Protein AF-H3SFN6-F1 (afdb_monomer_lite)

Foldseek 3Di:
DDKDWDQDPQQKIKMKDKAFDPAQAAKWKKKKKKFFAAPVRQTPDIDPIDIDMFGRHNDDTRMDMDIDMDGHDPVSVVRGDDMDMDMDTDDDDPDDSVNVVVVCVVCVVVVVVVVVVVVVVVVVD

Structure (mmCIF, N/CA/C/O backbone):
data_AF-H3SFN6-F1
#
_entry.id   AF-H3SFN6-F1
#
loop_
_atom_site.group_PDB
_atom_site.id
_atom_site.type_symbol
_atom_site.label_atom_id
_atom_site.label_alt_id
_atom_site.label_comp_id
_atom_site.label_asym_id
_atom_site.label_entity_id
_atom_site.label_seq_id
_atom_site.pdbx_PDB_ins_code
_atom_site.Cartn_x
_atom_site.Cartn_y
_atom_site.Cartn_z
_atom_site.occupancy
_atom_site.B_iso_or_equiv
_atom_site.auth_seq_id
_atom_site.auth_comp_id
_atom_site.auth_asym_id
_atom_site.auth_atom_id
_atom_site.pdbx_PDB_model_num
ATOM 1 N N . MET A 1 1 ? 6.916 -5.464 -8.994 1.00 90.00 1 MET A N 1
ATOM 2 C CA . MET A 1 1 ? 6.448 -4.390 -8.093 1.00 90.00 1 MET A CA 1
ATOM 3 C C . MET A 1 1 ? 6.182 -5.004 -6.738 1.00 90.00 1 MET A C 1
ATOM 5 O O . MET A 1 1 ? 5.715 -6.132 -6.683 1.00 90.00 1 MET A O 1
ATOM 9 N N . GLU A 1 2 ? 6.527 -4.300 -5.672 1.00 94.31 2 GLU A N 1
ATOM 10 C CA . GLU A 1 2 ? 6.312 -4.726 -4.291 1.00 94.31 2 GLU A CA 1
ATOM 11 C C . GLU A 1 2 ? 5.957 -3.486 -3.479 1.00 94.31 2 GLU A C 1
ATOM 13 O O . GLU A 1 2 ? 6.585 -2.444 -3.650 1.00 94.31 2 GLU A O 1
ATOM 18 N N . THR A 1 3 ? 4.970 -3.589 -2.594 1.00 94.75 3 THR A N 1
ATOM 19 C CA . THR A 1 3 ? 4.590 -2.487 -1.708 1.00 94.75 3 THR A CA 1
ATOM 20 C C . THR A 1 3 ? 4.593 -2.984 -0.279 1.00 94.75 3 THR A C 1
ATOM 22 O O . THR A 1 3 ? 4.031 -4.034 0.030 1.00 94.75 3 THR A O 1
ATOM 25 N N . ARG A 1 4 ? 5.222 -2.203 0.592 1.00 95.50 4 ARG A N 1
ATOM 26 C CA . ARG A 1 4 ? 5.212 -2.387 2.040 1.00 95.50 4 ARG A CA 1
ATOM 27 C C . ARG A 1 4 ? 4.603 -1.145 2.652 1.00 95.50 4 ARG A C 1
ATOM 29 O O . ARG A 1 4 ? 4.908 -0.045 2.202 1.00 95.50 4 ARG A O 1
ATOM 36 N N . PHE A 1 5 ? 3.768 -1.307 3.664 1.00 95.94 5 PHE A N 1
ATOM 37 C CA . PHE A 1 5 ? 3.155 -0.171 4.334 1.00 95.94 5 PHE A CA 1
ATOM 38 C C . PHE A 1 5 ? 2.949 -0.446 5.818 1.00 95.94 5 PHE A C 1
ATOM 40 O O . PHE A 1 5 ? 2.911 -1.594 6.264 1.00 95.94 5 PHE A O 1
ATOM 47 N N . THR A 1 6 ? 2.807 0.634 6.570 1.00 94.56 6 THR A N 1
ATOM 48 C CA . THR A 1 6 ? 2.448 0.638 7.984 1.00 94.56 6 THR A CA 1
ATOM 49 C C . THR A 1 6 ? 1.297 1.601 8.203 1.00 94.56 6 T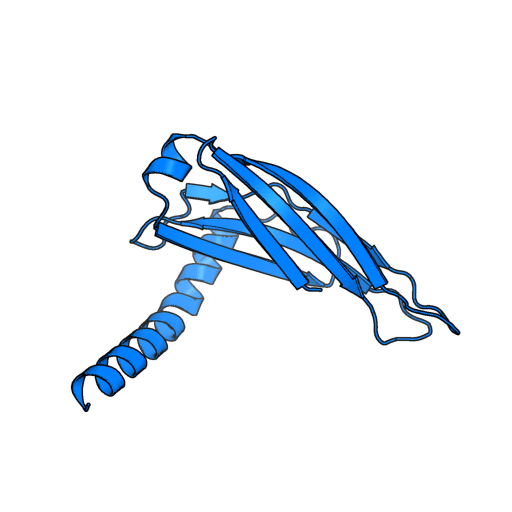HR A C 1
ATOM 51 O O . THR A 1 6 ? 1.284 2.683 7.619 1.00 94.56 6 THR A O 1
ATOM 54 N N . ILE A 1 7 ? 0.349 1.219 9.057 1.00 93.12 7 ILE A N 1
ATOM 55 C CA . ILE A 1 7 ? -0.742 2.094 9.486 1.00 93.12 7 ILE A CA 1
ATOM 56 C C . ILE A 1 7 ? -0.440 2.556 10.905 1.00 93.12 7 ILE A C 1
ATOM 58 O O . ILE A 1 7 ? -0.319 1.746 11.824 1.00 93.12 7 ILE A O 1
ATOM 62 N N . SER A 1 8 ? -0.297 3.863 11.069 1.00 90.00 8 SER A N 1
ATOM 63 C CA . SER A 1 8 ? -0.047 4.504 12.352 1.00 90.00 8 SER A CA 1
ATOM 64 C C . SER A 1 8 ? -1.362 4.801 13.081 1.00 90.00 8 SER A C 1
ATOM 66 O O . SER A 1 8 ? -2.406 5.020 12.468 1.00 90.00 8 SER A O 1
ATOM 68 N N . ALA A 1 9 ? -1.312 4.867 14.415 1.00 86.81 9 ALA A N 1
ATOM 69 C CA . ALA A 1 9 ? -2.486 5.126 15.261 1.00 86.81 9 ALA A CA 1
ATOM 70 C C . ALA A 1 9 ? -3.138 6.509 15.036 1.00 86.81 9 ALA A C 1
ATOM 72 O O . ALA A 1 9 ? -4.239 6.755 15.515 1.00 86.81 9 ALA A O 1
ATOM 73 N N . ASN A 1 10 ? -2.471 7.408 14.311 1.00 88.69 10 ASN A N 1
ATOM 74 C CA . ASN A 1 10 ? -2.976 8.718 13.898 1.00 88.69 10 ASN A CA 1
ATOM 75 C C . ASN A 1 10 ? -3.700 8.683 12.538 1.00 88.69 10 ASN A C 1
ATOM 77 O O . ASN A 1 10 ? -3.726 9.702 11.852 1.00 88.69 10 ASN A O 1
ATOM 81 N N . ALA A 1 11 ? -4.228 7.522 12.140 1.00 91.50 11 ALA A N 1
ATOM 82 C CA . ALA A 1 11 ? -4.947 7.332 10.883 1.00 91.50 11 ALA A CA 1
ATOM 83 C C . ALA A 1 11 ? -4.117 7.714 9.646 1.00 91.50 11 ALA A C 1
ATOM 85 O O . ALA A 1 11 ? -4.620 8.309 8.698 1.00 91.50 11 ALA A O 1
ATOM 86 N N . ARG A 1 12 ? -2.830 7.354 9.639 1.00 93.88 12 ARG A N 1
ATOM 87 C CA . ARG A 1 12 ? -1.936 7.586 8.500 1.00 93.88 12 ARG A CA 1
ATOM 88 C C . ARG A 1 12 ? -1.322 6.285 8.011 1.00 93.88 12 ARG A C 1
ATOM 90 O O . ARG A 1 12 ? -0.786 5.513 8.806 1.00 93.88 12 ARG A O 1
ATOM 97 N N . ILE A 1 13 ? -1.386 6.072 6.704 1.00 94.81 13 ILE A N 1
ATOM 98 C CA . ILE A 1 13 ? -0.632 5.048 5.992 1.00 94.81 13 ILE A CA 1
ATOM 99 C C . ILE A 1 13 ? 0.699 5.667 5.576 1.00 94.81 13 ILE A C 1
ATOM 101 O O . ILE A 1 13 ? 0.723 6.710 4.928 1.00 94.81 13 ILE A O 1
ATOM 105 N N . ASP A 1 14 ? 1.797 5.007 5.924 1.00 96.38 14 ASP A N 1
ATOM 106 C CA . ASP A 1 14 ? 3.132 5.284 5.397 1.00 96.38 14 ASP A CA 1
ATOM 107 C C . ASP A 1 14 ? 3.586 4.056 4.606 1.00 96.38 14 ASP A C 1
ATOM 109 O O . ASP A 1 14 ? 3.621 2.946 5.143 1.00 96.38 14 ASP A O 1
ATOM 113 N N . ALA A 1 15 ? 3.894 4.236 3.324 1.00 96.50 15 ALA A N 1
ATOM 114 C CA . ALA A 1 15 ? 4.159 3.145 2.402 1.00 96.50 15 ALA A CA 1
ATOM 115 C C . ALA A 1 15 ? 5.397 3.396 1.539 1.00 96.50 15 ALA A C 1
ATOM 117 O O . ALA A 1 15 ? 5.708 4.520 1.148 1.00 96.50 15 ALA A O 1
ATOM 118 N N . THR A 1 16 ? 6.073 2.304 1.199 1.00 97.50 16 THR A N 1
ATOM 119 C CA . THR A 1 16 ? 7.182 2.270 0.251 1.00 97.50 16 THR A CA 1
ATOM 120 C C . THR A 1 16 ? 6.842 1.280 -0.845 1.00 97.50 16 THR A C 1
ATOM 122 O O . THR A 1 16 ? 6.527 0.117 -0.583 1.00 97.50 16 THR A O 1
ATOM 125 N N . THR A 1 17 ? 6.910 1.737 -2.088 1.00 96.31 17 THR A N 1
ATOM 126 C CA . THR A 1 17 ? 6.672 0.918 -3.270 1.00 96.31 17 THR A CA 1
ATOM 127 C C . THR A 1 17 ? 7.951 0.781 -4.070 1.00 96.31 17 THR A C 1
ATOM 129 O O . THR A 1 17 ? 8.502 1.765 -4.555 1.00 96.31 17 THR A O 1
ATOM 132 N N . LYS A 1 18 ? 8.418 -0.457 -4.212 1.00 95.81 18 LYS A N 1
ATOM 133 C CA . LYS A 1 18 ? 9.547 -0.807 -5.059 1.00 95.81 18 LYS A CA 1
ATOM 134 C C . LYS A 1 18 ? 9.050 -1.242 -6.432 1.00 95.81 18 LYS A C 1
ATOM 136 O O . LYS A 1 18 ? 8.266 -2.185 -6.571 1.00 95.81 18 LYS A O 1
ATOM 141 N N . THR A 1 19 ? 9.562 -0.581 -7.457 1.00 94.38 19 THR A N 1
ATOM 142 C CA . THR A 1 19 ? 9.266 -0.853 -8.862 1.00 94.38 19 THR A CA 1
ATOM 143 C C . THR A 1 19 ? 10.555 -1.293 -9.541 1.00 94.38 19 THR A C 1
ATOM 145 O O . THR A 1 19 ? 11.580 -0.644 -9.370 1.00 94.38 19 THR A O 1
ATOM 148 N N . TRP A 1 20 ? 10.537 -2.411 -10.266 1.00 92.88 20 TRP A N 1
ATOM 149 C CA . TRP A 1 20 ? 11.701 -2.916 -10.999 1.00 92.88 20 TRP A CA 1
ATOM 150 C C . TRP A 1 20 ? 11.258 -3.657 -12.259 1.00 92.88 20 TRP A C 1
ATOM 152 O O . TRP A 1 20 ? 10.133 -4.158 -12.313 1.00 92.88 20 TRP A O 1
ATOM 162 N N . THR A 1 21 ? 12.153 -3.742 -13.239 1.00 89.38 21 THR A N 1
ATOM 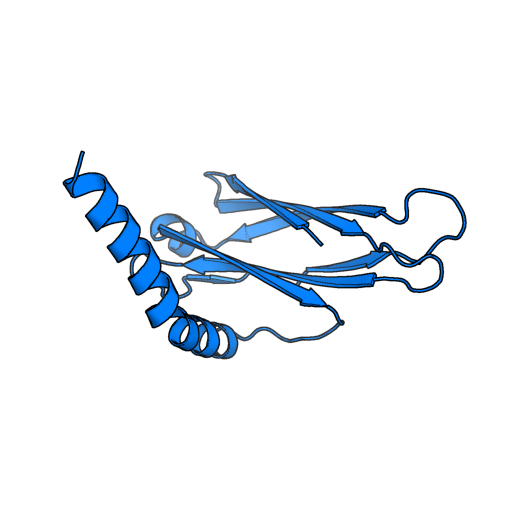163 C CA . THR A 1 21 ? 12.009 -4.592 -14.429 1.00 89.38 21 THR A CA 1
ATOM 164 C C . THR A 1 21 ? 13.210 -5.530 -14.538 1.00 89.38 21 THR A C 1
ATOM 166 O O . THR A 1 21 ? 14.309 -5.178 -14.121 1.00 89.38 21 THR A O 1
ATOM 169 N N . SER A 1 22 ? 13.016 -6.742 -15.058 1.00 84.50 22 SER A N 1
ATOM 170 C CA . SER A 1 22 ? 14.124 -7.628 -15.449 1.00 84.50 22 SER A CA 1
ATOM 171 C C . SER A 1 22 ? 14.530 -7.447 -16.912 1.00 84.50 22 SER A C 1
ATOM 173 O O . SER A 1 22 ? 15.509 -8.047 -17.351 1.00 84.50 22 SER A O 1
ATOM 175 N N . ASP A 1 23 ? 13.790 -6.634 -17.667 1.00 82.06 23 ASP A N 1
ATOM 176 C CA . ASP A 1 23 ? 13.991 -6.464 -19.097 1.00 82.06 23 ASP A CA 1
ATOM 177 C C . ASP A 1 23 ? 14.960 -5.314 -19.385 1.00 82.06 23 ASP A C 1
ATOM 179 O O . ASP A 1 23 ? 14.782 -4.170 -18.968 1.00 82.06 23 ASP A O 1
ATOM 183 N N . HIS A 1 24 ? 16.011 -5.617 -20.146 1.00 74.38 24 HIS A N 1
ATOM 184 C CA . HIS A 1 24 ? 17.090 -4.670 -20.447 1.00 74.38 24 HIS A CA 1
ATOM 185 C C . HIS A 1 24 ? 16.671 -3.513 -21.370 1.00 74.38 24 HIS A C 1
ATOM 187 O O . HIS A 1 24 ? 17.362 -2.497 -21.434 1.00 74.38 24 HIS A O 1
ATOM 193 N N . TRP A 1 25 ? 15.554 -3.665 -22.086 1.00 76.00 25 TRP A N 1
ATOM 194 C CA . TRP A 1 25 ? 15.090 -2.733 -23.123 1.00 76.00 25 TRP A CA 1
ATOM 195 C C . TRP A 1 25 ? 13.656 -2.252 -22.914 1.00 76.00 25 TRP A C 1
ATOM 197 O O . TRP A 1 25 ? 13.212 -1.343 -23.612 1.00 76.00 25 TRP A O 1
ATOM 207 N N . GLU A 1 26 ? 12.943 -2.846 -21.961 1.00 83.94 26 GLU A N 1
ATOM 208 C CA . GLU A 1 26 ? 11.546 -2.547 -21.693 1.00 83.94 26 GLU A CA 1
ATOM 209 C C . GLU A 1 26 ? 11.390 -2.112 -20.238 1.00 83.94 26 GLU A C 1
ATOM 211 O O . GLU A 1 26 ? 11.825 -2.781 -19.298 1.00 83.94 26 GLU A O 1
ATOM 216 N N . GLY A 1 27 ? 10.821 -0.922 -20.063 1.00 86.62 27 GLY A N 1
ATOM 217 C CA . GLY A 1 27 ? 10.467 -0.417 -18.748 1.00 86.62 27 GLY A CA 1
ATOM 218 C C . GLY A 1 27 ? 9.256 -1.144 -18.177 1.00 86.62 27 GLY A C 1
ATOM 219 O O . GLY A 1 27 ? 8.466 -1.733 -18.902 1.00 86.62 27 GLY A O 1
ATOM 220 N N . PHE A 1 28 ? 9.073 -1.039 -16.868 1.00 89.19 28 PHE A N 1
ATOM 221 C CA . PHE A 1 28 ? 7.873 -1.526 -16.196 1.00 89.19 28 PHE A CA 1
ATOM 222 C C . PHE A 1 28 ? 7.135 -0.335 -15.601 1.00 89.19 28 PHE A C 1
ATOM 224 O O . PHE A 1 28 ? 7.745 0.486 -14.915 1.00 89.19 28 PHE A O 1
ATOM 231 N N . THR A 1 29 ? 5.825 -0.253 -15.835 1.00 91.31 29 THR A N 1
ATOM 232 C CA . THR A 1 29 ? 4.937 0.693 -15.147 1.00 91.31 29 THR A CA 1
ATOM 233 C C . THR A 1 29 ? 3.815 -0.073 -14.474 1.00 91.31 29 THR A C 1
ATOM 235 O O . THR A 1 29 ? 3.100 -0.840 -15.121 1.00 91.31 29 THR A O 1
ATOM 238 N N . GLY A 1 30 ? 3.638 0.156 -13.180 1.00 89.12 30 GLY A N 1
ATOM 239 C CA . GLY A 1 30 ? 2.562 -0.447 -12.412 1.00 89.12 30 GLY A CA 1
ATOM 240 C C . GLY A 1 30 ? 1.883 0.558 -11.504 1.00 89.12 30 GLY A C 1
ATOM 241 O O . GLY A 1 30 ? 2.415 1.637 -11.233 1.00 89.12 30 GLY A O 1
ATOM 242 N N . SER A 1 31 ? 0.699 0.195 -11.035 1.00 90.94 31 SER A N 1
ATOM 243 C CA . SER A 1 31 ? -0.015 0.942 -10.008 1.00 90.94 31 SER A CA 1
ATOM 244 C C . SER A 1 31 ? -0.311 0.076 -8.796 1.00 90.94 31 SER A C 1
ATOM 246 O O . SER A 1 31 ? -0.391 -1.150 -8.895 1.00 90.94 31 SER A O 1
ATOM 248 N N . VAL A 1 32 ? -0.459 0.736 -7.651 1.00 91.19 32 VAL A N 1
ATOM 249 C CA . VAL A 1 32 ? -0.864 0.131 -6.387 1.00 91.19 32 VAL A CA 1
ATOM 250 C C . VAL A 1 32 ? -2.021 0.906 -5.765 1.00 91.19 32 VAL A C 1
ATOM 252 O O . VAL A 1 32 ? -2.045 2.137 -5.803 1.00 91.19 32 VAL A O 1
ATOM 255 N N . VAL A 1 33 ? -2.958 0.160 -5.181 1.00 91.81 33 VAL A N 1
ATOM 256 C CA . VAL A 1 33 ? -4.008 0.663 -4.290 1.00 91.81 33 VAL A CA 1
ATOM 257 C C . VAL A 1 33 ? -4.063 -0.225 -3.053 1.00 91.81 33 VAL A C 1
ATOM 259 O O . VAL A 1 33 ? -3.984 -1.453 -3.157 1.00 91.81 33 VAL A O 1
ATOM 262 N N . VAL A 1 34 ? -4.202 0.388 -1.879 1.00 91.19 34 VAL A N 1
ATOM 263 C CA . VAL A 1 34 ? -4.408 -0.321 -0.616 1.00 91.19 34 VAL A CA 1
ATOM 264 C C . VAL A 1 34 ? -5.864 -0.164 -0.195 1.00 91.19 34 VAL A C 1
ATOM 266 O O . VAL A 1 34 ? -6.363 0.946 -0.031 1.00 91.19 34 VAL A O 1
ATOM 269 N N . PHE A 1 35 ? -6.537 -1.293 0.002 1.00 90.69 35 PHE A N 1
ATOM 270 C CA . PHE A 1 35 ? -7.896 -1.367 0.524 1.00 90.69 35 PHE A CA 1
ATOM 271 C C . PHE A 1 35 ? -7.856 -1.738 1.993 1.00 90.69 35 PHE A C 1
ATOM 273 O O . PHE A 1 35 ? -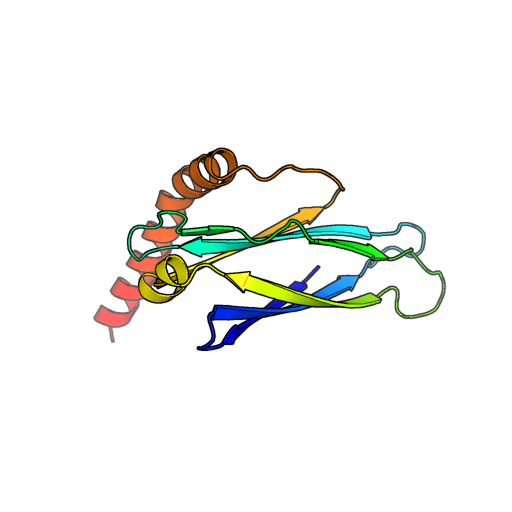7.196 -2.701 2.390 1.00 90.69 35 PHE A O 1
ATOM 280 N N . LEU A 1 36 ? -8.605 -0.991 2.788 1.00 91.62 36 LEU A N 1
ATOM 281 C CA . LEU A 1 36 ? -8.866 -1.276 4.185 1.00 91.62 36 LEU A CA 1
ATOM 282 C C . LEU A 1 36 ? -10.235 -1.922 4.305 1.00 91.62 36 LEU A C 1
ATOM 284 O O . LEU A 1 36 ? -11.203 -1.439 3.717 1.00 91.62 36 LEU A O 1
ATOM 288 N N . THR A 1 37 ? -10.315 -3.005 5.070 1.00 90.12 37 THR A N 1
ATOM 289 C CA . THR A 1 37 ? -11.535 -3.805 5.195 1.00 90.12 37 THR A CA 1
ATOM 290 C C . THR A 1 37 ? -11.911 -4.051 6.646 1.00 90.12 37 THR A C 1
ATOM 292 O O . THR A 1 37 ? -11.047 -4.124 7.528 1.00 90.12 37 THR A O 1
ATOM 295 N N . ASP A 1 38 ? -13.212 -4.189 6.882 1.00 88.75 38 ASP A N 1
ATOM 296 C CA . ASP A 1 38 ? -13.736 -4.678 8.152 1.00 88.75 38 ASP A CA 1
ATOM 297 C C . ASP A 1 38 ? -13.595 -6.205 8.274 1.00 88.75 38 ASP A C 1
ATOM 299 O O . ASP A 1 38 ? -13.151 -6.899 7.356 1.00 88.75 38 ASP A O 1
ATOM 303 N N . ALA A 1 39 ? -13.997 -6.753 9.422 1.00 85.50 39 ALA A N 1
ATOM 304 C CA . ALA A 1 39 ? -13.912 -8.191 9.685 1.00 85.50 39 ALA A CA 1
ATOM 305 C C . ALA A 1 39 ? -14.824 -9.040 8.776 1.00 85.50 39 ALA A C 1
ATOM 307 O O . ALA A 1 39 ? -14.645 -10.252 8.684 1.00 85.50 39 ALA A O 1
ATOM 308 N N . SER A 1 40 ? -15.805 -8.416 8.120 1.00 85.81 40 SER A N 1
ATOM 309 C CA . SER A 1 40 ? -16.725 -9.061 7.180 1.00 85.81 40 SER A CA 1
ATOM 310 C C . SER A 1 40 ? -16.240 -8.969 5.727 1.00 85.81 40 SER A C 1
ATOM 312 O O . SER A 1 40 ? -16.863 -9.560 4.847 1.00 85.81 40 SER A O 1
ATOM 314 N N . GLY A 1 41 ? -15.137 -8.257 5.468 1.00 79.50 41 GLY A N 1
ATOM 315 C CA . GLY A 1 41 ? -14.594 -8.019 4.133 1.00 79.50 41 GLY A CA 1
ATOM 316 C C . GLY A 1 41 ? -15.206 -6.820 3.401 1.00 79.50 41 GLY A C 1
ATOM 317 O O . GLY A 1 41 ? -14.950 -6.657 2.210 1.00 79.50 41 GLY A O 1
ATOM 318 N N . ASN A 1 42 ? -15.995 -5.969 4.069 1.00 83.69 42 ASN A N 1
ATOM 319 C CA . ASN A 1 42 ? -16.475 -4.728 3.461 1.00 83.69 42 ASN A CA 1
ATOM 320 C C . ASN A 1 42 ? -15.335 -3.715 3.376 1.00 83.69 42 ASN A C 1
ATOM 322 O O . ASN A 1 42 ? -14.575 -3.550 4.331 1.00 83.69 42 ASN A O 1
ATOM 326 N N . ILE A 1 43 ? -15.246 -3.000 2.254 1.00 86.44 43 ILE A N 1
ATOM 327 C CA . ILE A 1 43 ? -14.267 -1.926 2.074 1.00 86.44 43 ILE A CA 1
ATOM 328 C C . ILE A 1 43 ? -14.668 -0.742 2.950 1.00 86.44 43 ILE A C 1
ATOM 330 O O . ILE A 1 43 ? -15.745 -0.172 2.784 1.00 86.44 43 ILE A O 1
ATOM 334 N N . LEU A 1 44 ? -13.778 -0.360 3.856 1.00 89.81 44 LEU A N 1
ATOM 335 C CA . LEU A 1 44 ? -13.904 0.832 4.687 1.00 89.81 44 LEU A CA 1
ATOM 336 C C . LEU A 1 44 ? -13.288 2.051 4.000 1.00 89.81 44 LEU A C 1
ATOM 338 O O . LEU A 1 44 ? -13.818 3.153 4.087 1.00 89.81 44 LEU A O 1
ATOM 342 N N . HIS A 1 45 ? -12.156 1.850 3.327 1.00 89.25 45 HIS A N 1
ATOM 343 C CA . HIS A 1 45 ? -11.429 2.905 2.635 1.00 89.25 45 HIS A CA 1
ATOM 344 C C . HIS A 1 45 ? -10.506 2.311 1.563 1.00 89.25 45 HIS A C 1
ATOM 346 O O . HIS A 1 45 ? -10.051 1.173 1.688 1.00 89.25 45 HIS A O 1
ATOM 352 N N . ALA A 1 46 ? -10.228 3.094 0.527 1.00 90.25 46 ALA A N 1
ATOM 353 C CA . ALA A 1 46 ? -9.247 2.796 -0.504 1.00 90.25 46 ALA A CA 1
ATOM 354 C C . ALA A 1 46 ? -8.350 4.021 -0.666 1.00 90.25 46 ALA A C 1
ATOM 356 O O . ALA A 1 46 ? -8.877 5.131 -0.746 1.00 90.25 46 ALA A O 1
ATOM 357 N N . THR A 1 47 ? -7.037 3.800 -0.715 1.00 90.94 47 THR A N 1
ATOM 358 C CA . THR A 1 47 ? -6.073 4.869 -0.992 1.00 90.94 47 THR A CA 1
ATOM 359 C C . THR A 1 47 ? -6.244 5.410 -2.405 1.00 90.94 47 THR A C 1
ATOM 361 O O . THR A 1 47 ? -6.811 4.744 -3.283 1.00 90.94 47 THR A O 1
ATOM 364 N N . ASP A 1 48 ? -5.650 6.565 -2.664 1.00 90.44 48 ASP A N 1
ATOM 365 C CA . ASP A 1 48 ? -5.415 7.015 -4.024 1.00 90.44 48 ASP A CA 1
ATOM 366 C C . ASP A 1 48 ? -4.603 5.971 -4.811 1.00 90.44 48 ASP A C 1
ATOM 368 O O . ASP A 1 48 ? -3.855 5.139 -4.278 1.00 90.44 48 ASP A O 1
ATOM 372 N N . THR A 1 49 ? -4.771 5.992 -6.134 1.00 89.75 49 THR A N 1
ATOM 373 C CA . THR A 1 49 ? -3.987 5.133 -7.023 1.00 89.75 49 THR A CA 1
ATOM 374 C C . THR A 1 49 ? -2.594 5.712 -7.206 1.00 89.75 49 THR A C 1
ATOM 376 O O . THR A 1 49 ? -2.418 6.751 -7.844 1.00 89.75 49 THR A O 1
ATOM 379 N N . HIS A 1 50 ? -1.584 4.998 -6.714 1.00 91.12 50 HIS A N 1
ATOM 380 C CA . HIS A 1 50 ? -0.187 5.378 -6.890 1.00 91.12 50 HIS A CA 1
ATOM 381 C C . H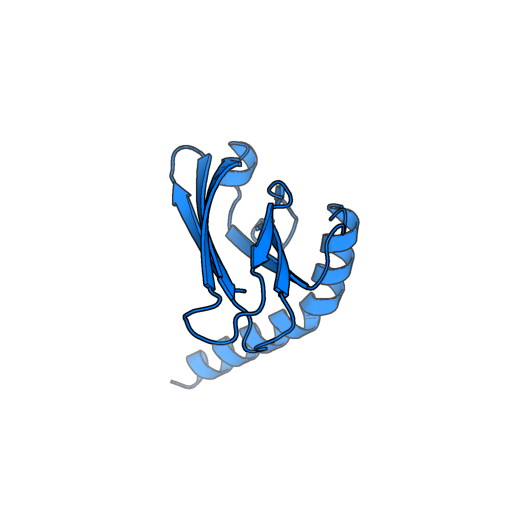IS A 1 50 ? 0.425 4.611 -8.059 1.00 91.12 50 HIS A C 1
ATOM 383 O O . HIS A 1 50 ? 0.536 3.387 -8.016 1.00 91.12 50 HIS A O 1
ATOM 389 N N . ALA A 1 51 ? 0.821 5.329 -9.111 1.00 90.81 51 ALA A N 1
ATOM 390 C CA . ALA A 1 51 ? 1.451 4.759 -10.297 1.00 90.81 51 ALA A CA 1
ATOM 391 C C . ALA A 1 51 ? 2.939 5.116 -10.354 1.00 90.81 51 ALA A C 1
ATOM 393 O O . ALA A 1 51 ? 3.318 6.284 -10.252 1.00 90.81 51 ALA A O 1
ATOM 394 N N . TYR A 1 52 ? 3.775 4.105 -10.567 1.00 92.50 52 TYR A N 1
ATOM 395 C CA . TYR A 1 52 ? 5.223 4.241 -10.626 1.00 92.50 52 TYR A CA 1
ATOM 396 C C . TYR A 1 52 ? 5.792 3.443 -11.790 1.00 92.50 52 TYR A C 1
ATOM 398 O O . TYR A 1 52 ? 5.226 2.436 -12.221 1.00 92.50 52 TYR A O 1
ATOM 406 N N . GLY A 1 53 ? 6.930 3.902 -12.301 1.00 90.81 53 GLY A N 1
ATOM 407 C CA . GLY A 1 53 ? 7.567 3.281 -13.448 1.00 90.81 53 GLY A CA 1
ATOM 408 C C . GLY A 1 53 ? 9.079 3.404 -13.420 1.00 90.81 53 GLY A C 1
ATOM 409 O O . GLY A 1 53 ? 9.639 4.343 -12.849 1.00 90.81 53 GLY A O 1
ATOM 410 N N . VAL A 1 54 ? 9.722 2.435 -14.058 1.00 90.62 54 VAL A N 1
ATOM 411 C CA . VAL A 1 54 ? 11.165 2.373 -14.289 1.00 90.62 54 VAL A CA 1
ATOM 412 C C . VAL A 1 54 ? 11.420 2.115 -15.764 1.00 90.62 54 VAL A C 1
ATOM 414 O O . VAL A 1 54 ? 10.637 1.435 -16.424 1.00 90.62 54 VAL A O 1
ATOM 417 N N . ASN A 1 55 ? 12.525 2.639 -16.280 1.00 87.56 55 ASN A N 1
ATOM 418 C CA . ASN A 1 55 ? 12.975 2.335 -17.634 1.00 87.56 55 ASN A CA 1
ATOM 419 C C . ASN A 1 55 ? 13.865 1.088 -17.611 1.00 87.56 55 ASN A C 1
ATOM 421 O O . ASN A 1 55 ? 14.616 0.889 -16.654 1.00 87.56 55 ASN A O 1
ATOM 425 N N . GLY A 1 56 ? 13.820 0.287 -18.676 1.00 82.56 56 GLY A N 1
ATOM 426 C CA . GLY A 1 56 ? 14.823 -0.750 -18.905 1.00 82.56 56 GLY A CA 1
ATOM 427 C C . GLY A 1 56 ? 16.194 -0.109 -19.122 1.00 82.56 56 GLY A C 1
ATOM 428 O O . GLY A 1 56 ? 16.302 0.923 -19.792 1.00 82.56 56 GLY A O 1
ATOM 429 N N . ILE A 1 57 ? 17.238 -0.689 -18.530 1.00 82.00 57 ILE A N 1
ATOM 430 C CA . ILE A 1 57 ? 18.618 -0.231 -18.714 1.00 82.00 57 ILE A CA 1
ATOM 431 C C . ILE A 1 57 ? 19.527 -1.397 -19.096 1.00 82.00 57 ILE A C 1
ATOM 433 O O . ILE A 1 57 ? 19.390 -2.518 -18.605 1.00 82.00 57 ILE A O 1
ATOM 437 N N . TYR A 1 58 ? 20.502 -1.108 -19.958 1.00 69.31 58 TYR A N 1
ATOM 438 C CA . TYR A 1 58 ? 21.463 -2.107 -20.422 1.00 69.31 58 TYR A CA 1
ATOM 439 C C . TYR A 1 58 ? 22.455 -2.519 -19.320 1.00 69.31 58 TYR A C 1
ATOM 441 O O . TYR A 1 58 ? 22.801 -3.690 -19.204 1.00 69.31 58 TYR A O 1
ATOM 449 N N . ILE A 1 59 ? 22.896 -1.565 -18.490 1.00 72.31 59 ILE A N 1
ATOM 450 C CA . ILE A 1 59 ? 23.816 -1.786 -17.363 1.00 72.31 59 ILE A CA 1
ATOM 451 C C . ILE A 1 59 ? 23.310 -0.988 -16.158 1.00 72.31 59 ILE A C 1
ATOM 453 O O . ILE A 1 59 ? 23.101 0.219 -16.268 1.00 72.31 59 ILE A O 1
ATOM 457 N N . GLY A 1 60 ? 23.164 -1.654 -15.013 1.00 78.00 60 GLY A N 1
ATOM 458 C CA . GLY A 1 60 ? 22.754 -1.058 -13.738 1.00 78.00 60 GLY A CA 1
ATOM 459 C C . GLY A 1 60 ? 21.600 -1.820 -13.086 1.00 78.00 60 GLY A C 1
ATOM 460 O O . GLY A 1 60 ? 21.232 -2.898 -13.544 1.00 78.00 60 GLY A O 1
ATOM 461 N N . ASP A 1 61 ? 21.029 -1.237 -12.032 1.00 82.38 61 ASP A N 1
ATOM 462 C CA . ASP A 1 61 ? 19.798 -1.717 -11.397 1.00 82.38 61 ASP A CA 1
ATOM 463 C C . ASP A 1 61 ? 18.586 -0.917 -11.919 1.00 82.38 61 ASP A C 1
ATOM 465 O O . ASP A 1 61 ? 18.444 0.256 -11.562 1.00 82.38 61 ASP A O 1
ATOM 469 N N . PRO A 1 62 ? 17.724 -1.487 -12.785 1.00 87.56 62 PRO A N 1
ATOM 470 C CA . PRO A 1 62 ? 16.489 -0.847 -13.246 1.00 87.56 62 PRO A CA 1
ATOM 471 C C . PRO A 1 62 ? 15.398 -0.916 -12.163 1.00 87.56 62 PRO A C 1
ATOM 473 O O . PRO A 1 62 ? 14.297 -1.422 -12.398 1.00 87.56 62 PRO A O 1
ATOM 476 N N . SER A 1 63 ? 15.708 -0.431 -10.958 1.00 91.06 63 SER A N 1
ATOM 477 C CA . SER A 1 63 ? 14.781 -0.382 -9.831 1.00 91.06 63 SER A CA 1
ATOM 478 C C . SER A 1 63 ? 14.670 1.019 -9.233 1.00 91.06 63 SER A C 1
ATOM 480 O O . SER A 1 63 ? 15.577 1.847 -9.333 1.00 91.06 63 SER A O 1
ATOM 482 N N . ARG A 1 64 ? 13.514 1.306 -8.636 1.00 93.12 64 ARG A N 1
ATOM 483 C CA . ARG A 1 64 ? 13.226 2.555 -7.934 1.00 93.12 64 ARG A CA 1
ATOM 484 C C . ARG A 1 64 ? 12.360 2.270 -6.720 1.00 93.12 64 ARG A C 1
ATOM 486 O O . ARG A 1 64 ? 11.466 1.426 -6.782 1.00 93.12 64 ARG A O 1
ATOM 493 N N . GLU A 1 65 ? 12.617 2.991 -5.639 1.00 96.00 65 GLU A N 1
ATOM 494 C CA . GLU A 1 65 ? 11.763 3.008 -4.456 1.00 96.00 65 GLU A CA 1
ATOM 495 C C . GLU A 1 65 ? 11.069 4.363 -4.351 1.00 96.00 65 GLU A C 1
ATOM 497 O O . GLU A 1 65 ? 11.715 5.410 -4.393 1.00 96.00 65 GLU A O 1
ATOM 502 N N . ASP A 1 66 ? 9.748 4.329 -4.220 1.00 96.44 66 ASP A N 1
ATOM 503 C CA . ASP A 1 66 ? 8.896 5.500 -4.079 1.00 96.44 66 ASP A CA 1
ATOM 504 C C . ASP A 1 66 ? 8.196 5.450 -2.716 1.00 96.44 66 ASP A C 1
ATOM 506 O O . ASP A 1 66 ? 7.508 4.477 -2.394 1.00 96.44 66 ASP A O 1
ATOM 510 N N . ILE A 1 67 ? 8.379 6.497 -1.909 1.00 96.19 67 ILE A N 1
ATOM 511 C CA . ILE A 1 67 ? 7.723 6.647 -0.604 1.00 96.19 67 ILE A CA 1
ATOM 512 C C . ILE A 1 67 ? 6.473 7.501 -0.788 1.00 96.19 67 ILE A C 1
ATOM 514 O O . ILE A 1 67 ? 6.536 8.586 -1.370 1.00 96.19 67 ILE A O 1
ATOM 518 N N . TRP A 1 68 ? 5.353 7.038 -0.250 1.00 95.50 68 TRP A N 1
ATOM 519 C CA . TRP A 1 68 ? 4.095 7.770 -0.242 1.00 95.50 68 TRP A CA 1
ATOM 520 C C . TRP A 1 68 ? 3.375 7.599 1.088 1.00 95.50 68 TRP A C 1
ATOM 522 O O . TRP A 1 68 ? 3.689 6.724 1.896 1.00 95.50 68 TRP A O 1
ATOM 532 N N . ASN A 1 69 ? 2.449 8.508 1.353 1.00 95.94 69 ASN A N 1
ATOM 533 C CA . ASN A 1 69 ? 1.627 8.453 2.543 1.00 95.94 69 ASN A CA 1
ATOM 534 C C . ASN A 1 69 ? 0.254 9.042 2.268 1.00 95.94 69 ASN A C 1
ATOM 536 O O . ASN A 1 69 ? 0.112 9.910 1.408 1.00 95.94 69 ASN A O 1
ATOM 540 N N . GLU A 1 70 ? -0.718 8.578 3.037 1.00 94.50 70 GLU A N 1
ATOM 541 C CA . GLU A 1 70 ? -2.102 9.012 2.929 1.00 94.50 70 GLU A CA 1
ATOM 542 C C . GLU A 1 70 ? -2.776 8.978 4.299 1.00 94.50 70 GLU A C 1
ATOM 544 O O . GLU A 1 70 ? -2.452 8.146 5.151 1.00 94.50 70 GLU A O 1
ATOM 549 N N . THR A 1 71 ? -3.702 9.904 4.521 1.00 94.00 71 THR A N 1
ATOM 550 C CA . THR A 1 71 ? -4.528 9.933 5.727 1.00 94.00 71 THR A CA 1
ATOM 551 C C . THR A 1 71 ? -5.818 9.178 5.459 1.00 94.00 71 THR A C 1
ATOM 553 O O . THR A 1 71 ? -6.519 9.481 4.498 1.00 94.00 71 THR A O 1
ATOM 556 N N . ILE A 1 72 ? -6.159 8.244 6.340 1.00 92.38 72 ILE A N 1
ATOM 557 C CA . ILE A 1 72 ? -7.395 7.471 6.253 1.00 92.38 72 ILE A CA 1
ATOM 558 C C . ILE A 1 72 ? -8.470 8.067 7.169 1.00 92.38 72 ILE A C 1
ATOM 560 O O . ILE A 1 72 ? -8.146 8.713 8.167 1.00 92.38 72 ILE A O 1
ATOM 564 N N . PRO A 1 73 ? -9.756 7.840 6.877 1.00 91.44 73 PRO A N 1
ATOM 565 C CA . PRO A 1 73 ? -10.838 8.232 7.770 1.00 91.44 73 PRO A CA 1
ATOM 566 C C . PRO A 1 73 ? -10.750 7.537 9.144 1.00 91.44 73 PRO A C 1
ATOM 568 O O . PRO A 1 73 ? -10.474 6.337 9.237 1.00 91.44 73 PRO A O 1
ATOM 571 N N . ASP A 1 74 ? -11.023 8.271 10.228 1.00 90.94 74 ASP A N 1
ATOM 572 C CA . ASP A 1 74 ? -10.979 7.738 11.603 1.00 90.94 74 ASP A CA 1
ATOM 573 C C . ASP A 1 74 ? -11.953 6.568 11.823 1.00 90.94 74 ASP A C 1
ATOM 575 O O . ASP A 1 74 ? -11.700 5.667 12.626 1.00 90.94 74 ASP A O 1
ATOM 579 N N . ASP A 1 75 ? -13.099 6.587 11.147 1.00 89.31 75 ASP A N 1
ATOM 580 C CA . ASP A 1 75 ? -14.095 5.517 11.163 1.00 89.31 75 ASP A CA 1
ATOM 581 C C . ASP A 1 75 ? -13.598 4.252 10.456 1.00 89.31 75 ASP A C 1
ATOM 583 O O . ASP A 1 75 ? -13.869 3.147 10.936 1.00 89.31 75 ASP A O 1
ATOM 587 N N . ALA A 1 76 ? -12.807 4.397 9.390 1.00 89.50 76 ALA A N 1
ATOM 588 C CA . ALA A 1 76 ? -12.135 3.272 8.752 1.00 89.50 76 ALA A CA 1
ATOM 589 C C . ALA A 1 76 ? -11.072 2.664 9.678 1.00 89.50 76 ALA A C 1
ATOM 591 O O . ALA A 1 76 ? -11.030 1.446 9.833 1.00 89.50 76 ALA A O 1
ATOM 592 N N . LEU A 1 77 ? -10.268 3.487 10.367 1.00 91.81 77 LEU A N 1
ATOM 593 C CA . LEU A 1 77 ? -9.269 2.989 11.322 1.00 91.81 77 LEU A CA 1
ATOM 594 C C . LEU A 1 77 ? -9.912 2.220 12.488 1.00 91.81 77 LEU A C 1
ATOM 596 O O . LEU A 1 77 ? -9.410 1.172 12.886 1.00 91.81 77 LEU A O 1
ATOM 600 N N . LYS A 1 78 ? -11.028 2.717 13.034 1.00 92.00 78 LYS A N 1
ATOM 601 C CA . LYS A 1 78 ? -11.725 2.083 14.171 1.00 92.00 78 LYS A CA 1
ATOM 602 C C . LYS A 1 78 ? -12.282 0.698 13.851 1.00 92.00 78 LYS A C 1
ATOM 604 O O . LYS A 1 78 ? -12.360 -0.135 14.749 1.00 92.00 78 LYS A O 1
ATOM 609 N N . ASN A 1 79 ? -12.689 0.475 12.604 1.00 91.50 79 ASN A N 1
ATOM 610 C CA . ASN A 1 79 ? -13.307 -0.776 12.163 1.00 91.50 79 ASN A CA 1
ATOM 611 C C . ASN A 1 79 ? -12.349 -1.670 11.361 1.00 91.50 79 ASN A C 1
ATOM 613 O O . ASN A 1 79 ? -12.753 -2.737 10.899 1.00 91.50 79 ASN A O 1
ATOM 617 N N . LEU A 1 80 ? -11.094 -1.246 11.193 1.00 91.56 80 LEU A N 1
ATOM 618 C CA . LEU A 1 80 ? -10.082 -1.967 10.437 1.00 91.56 80 LEU A CA 1
ATOM 619 C C . LEU A 1 80 ? -9.819 -3.343 11.058 1.00 91.56 80 LEU A C 1
ATOM 621 O O . LEU A 1 80 ? -9.375 -3.447 12.200 1.00 91.56 80 LEU A O 1
ATOM 625 N N . ALA A 1 81 ? -10.020 -4.395 10.269 1.00 91.31 81 ALA A N 1
ATOM 626 C CA . ALA A 1 81 ? -9.690 -5.765 10.659 1.00 91.31 81 ALA A CA 1
ATOM 627 C C . ALA A 1 81 ? -8.813 -6.486 9.628 1.00 91.31 81 ALA A C 1
ATOM 629 O O . ALA A 1 81 ? -8.130 -7.450 9.970 1.00 91.31 81 ALA A O 1
ATOM 630 N N . GLY A 1 82 ? -8.807 -6.021 8.378 1.00 89.94 82 GLY A N 1
ATOM 631 C CA . GLY A 1 82 ? -8.018 -6.606 7.302 1.00 89.94 82 GLY A CA 1
ATOM 632 C C . GLY A 1 82 ? -7.617 -5.578 6.254 1.00 89.94 82 GLY A C 1
ATOM 633 O O . GLY A 1 82 ? -8.128 -4.458 6.225 1.00 89.94 82 GLY A O 1
ATOM 634 N N . TYR A 1 83 ? -6.720 -5.977 5.361 1.00 91.44 83 TYR A N 1
ATOM 635 C CA . TYR A 1 83 ? -6.295 -5.161 4.233 1.00 91.44 83 TYR A CA 1
ATOM 636 C C . TYR A 1 83 ? -6.136 -6.014 2.978 1.00 91.44 83 TYR A C 1
ATOM 638 O O . TYR A 1 83 ? -5.908 -7.222 3.053 1.00 91.44 83 TYR A O 1
ATOM 646 N N . ALA A 1 84 ? -6.191 -5.363 1.823 1.00 89.50 84 ALA A N 1
ATOM 647 C CA . ALA A 1 84 ? -5.777 -5.941 0.557 1.00 89.50 84 ALA A CA 1
ATOM 648 C C . ALA A 1 84 ? -4.896 -4.947 -0.194 1.00 89.50 84 ALA A C 1
ATOM 650 O O . ALA A 1 84 ? -5.189 -3.755 -0.245 1.00 89.50 84 ALA A O 1
ATOM 651 N N . VAL A 1 85 ? -3.818 -5.445 -0.790 1.00 90.12 85 VAL A N 1
ATOM 652 C CA . VAL A 1 85 ? -2.952 -4.651 -1.663 1.00 90.12 85 VAL A CA 1
ATOM 653 C C . VAL A 1 85 ? -3.208 -5.113 -3.081 1.00 90.12 85 VAL A C 1
ATOM 655 O O . VAL A 1 85 ? -2.911 -6.259 -3.420 1.00 90.12 85 VAL A O 1
ATOM 658 N N . TRP A 1 86 ? -3.762 -4.232 -3.905 1.00 88.00 86 TRP A N 1
ATOM 659 C CA . TRP A 1 86 ? -3.927 -4.517 -5.318 1.00 88.00 86 TRP A CA 1
ATOM 660 C C . TRP A 1 86 ? -2.815 -3.853 -6.117 1.00 88.00 86 TRP A C 1
ATOM 662 O O . TRP A 1 86 ? -2.582 -2.654 -5.989 1.00 88.00 86 TRP A O 1
ATOM 672 N N . GLN A 1 87 ? -2.135 -4.645 -6.943 1.00 89.69 87 GLN A N 1
ATOM 673 C CA . GLN A 1 87 ? -1.100 -4.183 -7.856 1.00 89.69 87 GLN A CA 1
ATOM 674 C C . GLN A 1 87 ? -1.401 -4.664 -9.268 1.00 89.69 87 GLN A C 1
ATOM 676 O O . GLN A 1 87 ? -1.782 -5.819 -9.466 1.00 89.69 87 GLN A O 1
ATOM 681 N N . THR A 1 88 ? -1.195 -3.795 -10.253 1.00 84.38 88 THR A N 1
ATOM 682 C CA . THR A 1 88 ? -1.378 -4.134 -11.667 1.00 84.38 88 THR A CA 1
ATOM 683 C C . THR A 1 88 ? -0.259 -3.559 -12.524 1.00 84.38 88 THR A C 1
ATOM 685 O O . THR A 1 88 ? 0.310 -2.513 -12.214 1.00 84.38 88 THR A O 1
ATOM 688 N N . HIS A 1 89 ? 0.058 -4.256 -13.613 1.00 80.94 89 HIS A N 1
ATOM 689 C CA . HIS A 1 89 ? 0.889 -3.741 -14.696 1.00 80.94 89 HIS A CA 1
ATOM 690 C C . HIS A 1 89 ? -0.007 -2.905 -15.623 1.00 80.94 89 HIS A C 1
ATOM 692 O O . HIS A 1 89 ? -1.064 -3.405 -16.008 1.00 80.94 89 HIS A O 1
ATOM 698 N N . THR A 1 90 ? 0.426 -1.698 -16.024 1.00 68.00 90 THR A N 1
ATOM 699 C CA . THR A 1 90 ? -0.237 -0.741 -16.962 1.00 68.00 90 THR A CA 1
ATOM 700 C C . THR A 1 90 ? -1.009 0.421 -16.290 1.00 68.00 90 THR A C 1
ATOM 702 O O . THR A 1 90 ? -1.691 0.202 -15.288 1.00 68.00 90 THR A O 1
ATOM 705 N N . PRO A 1 91 ? -0.911 1.671 -16.814 1.00 54.44 91 PRO A N 1
ATOM 706 C CA . PRO A 1 91 ? -1.438 2.867 -16.165 1.00 54.44 91 PRO A CA 1
ATOM 707 C C . PRO A 1 91 ? -2.924 3.074 -16.484 1.00 54.44 91 PRO A C 1
ATOM 709 O O . PRO A 1 91 ? -3.350 2.922 -17.626 1.00 54.44 91 PRO A O 1
ATOM 712 N N . ASN A 1 92 ? -3.680 3.505 -15.475 1.00 52.31 92 ASN A N 1
ATOM 713 C CA . ASN A 1 92 ? -5.114 3.818 -15.499 1.00 52.31 92 ASN A CA 1
ATOM 714 C C . ASN A 1 92 ? -6.049 2.609 -15.436 1.00 52.31 92 ASN A C 1
ATOM 716 O O . ASN A 1 92 ? -6.758 2.292 -16.388 1.00 52.31 92 ASN A O 1
ATOM 720 N N . ILE A 1 93 ? -6.158 2.027 -14.246 1.00 50.69 93 ILE A N 1
ATOM 721 C CA . ILE A 1 93 ? -7.445 1.483 -13.822 1.00 50.69 93 ILE A CA 1
ATOM 722 C C . ILE A 1 93 ? -7.948 2.397 -12.712 1.00 50.69 93 ILE A C 1
ATOM 724 O O . ILE A 1 93 ? -7.301 2.530 -11.678 1.00 50.69 93 ILE A O 1
ATOM 728 N N . ILE A 1 94 ? -9.075 3.068 -12.952 1.00 54.78 94 ILE A N 1
ATOM 729 C CA . ILE A 1 94 ? -9.827 3.717 -11.879 1.00 54.78 94 ILE A CA 1
ATOM 730 C C . ILE A 1 94 ? -10.402 2.574 -11.057 1.00 54.78 94 ILE A C 1
ATOM 732 O O . ILE A 1 94 ? -11.316 1.885 -11.512 1.00 54.78 94 ILE A O 1
ATOM 736 N N . VAL A 1 95 ? -9.836 2.335 -9.880 1.00 61.06 95 VAL A N 1
ATOM 737 C CA . VAL A 1 95 ? -10.371 1.315 -8.989 1.00 61.06 95 VAL A CA 1
ATOM 738 C C . VAL A 1 95 ? -11.553 1.907 -8.255 1.00 61.06 95 VAL A C 1
ATOM 740 O O . VAL A 1 95 ? -11.391 2.688 -7.322 1.00 61.06 95 VAL A O 1
ATOM 743 N N . THR A 1 96 ? -12.758 1.569 -8.697 1.00 65.94 96 THR A N 1
ATOM 744 C CA . THR A 1 96 ? -13.949 1.892 -7.920 1.00 65.94 96 THR A CA 1
ATOM 745 C C . THR A 1 96 ? -14.110 0.869 -6.791 1.00 65.94 96 THR A C 1
ATOM 747 O O . THR A 1 96 ? -13.734 -0.297 -6.959 1.00 65.94 96 THR A O 1
ATOM 750 N N . PRO A 1 97 ? -14.690 1.262 -5.642 1.00 67.75 97 PRO A N 1
ATOM 751 C CA . PRO A 1 97 ? -15.059 0.322 -4.584 1.00 67.75 97 PRO A CA 1
ATOM 752 C C . PRO A 1 97 ? -15.883 -0.865 -5.102 1.00 67.75 97 PRO A C 1
ATOM 754 O O . PRO A 1 97 ? -15.685 -1.990 -4.656 1.00 67.75 97 PRO A O 1
ATOM 757 N N . ASP A 1 98 ? -16.745 -0.635 -6.096 1.00 72.06 98 ASP A N 1
ATOM 758 C CA . ASP A 1 98 ? -17.554 -1.681 -6.725 1.00 72.06 98 ASP A CA 1
ATOM 759 C C . ASP A 1 98 ? -16.699 -2.697 -7.493 1.00 72.06 98 ASP A C 1
ATOM 761 O O . ASP A 1 98 ? -16.865 -3.900 -7.307 1.00 72.06 98 ASP A O 1
ATOM 765 N N . ALA A 1 99 ? -15.726 -2.234 -8.289 1.00 69.00 99 ALA A N 1
ATOM 766 C CA . ALA A 1 99 ? -14.825 -3.122 -9.025 1.00 69.00 99 ALA A CA 1
ATOM 767 C C . ALA A 1 99 ? -13.967 -3.977 -8.078 1.00 69.00 99 ALA A C 1
ATOM 769 O O . ALA A 1 99 ? -13.752 -5.166 -8.325 1.00 69.00 99 ALA A O 1
ATOM 770 N N . PHE A 1 100 ? -13.507 -3.398 -6.963 1.00 70.75 100 PHE A N 1
ATOM 771 C CA . PHE A 1 100 ? -12.817 -4.177 -5.937 1.00 70.75 100 PHE A CA 1
ATOM 772 C C . PHE A 1 100 ? -13.762 -5.167 -5.252 1.00 70.75 100 PHE A C 1
ATOM 774 O O . PHE A 1 100 ? -13.362 -6.300 -5.004 1.00 70.75 100 PHE A O 1
ATOM 781 N N . LYS A 1 101 ? -15.008 -4.779 -4.961 1.00 74.38 101 LYS A N 1
ATOM 782 C CA . LYS A 1 101 ? -15.996 -5.662 -4.333 1.00 74.38 101 LYS A CA 1
ATOM 783 C C . LYS A 1 101 ? -16.302 -6.881 -5.202 1.00 74.38 101 LYS A C 1
ATOM 785 O O . LYS A 1 101 ? -16.286 -7.990 -4.681 1.00 74.38 101 LYS A O 1
ATOM 790 N N . GLU A 1 102 ? -16.508 -6.704 -6.504 1.00 76.31 102 GLU A N 1
ATOM 791 C CA . GLU A 1 102 ? -16.712 -7.822 -7.437 1.00 76.31 102 GLU A CA 1
ATOM 792 C C . GLU A 1 102 ? -15.526 -8.795 -7.420 1.00 76.31 102 GLU A C 1
ATOM 794 O O . GLU A 1 102 ? -15.702 -10.014 -7.359 1.00 76.31 102 GLU A O 1
ATOM 799 N N . TRP A 1 103 ? -14.301 -8.265 -7.406 1.00 72.00 103 TRP A N 1
ATOM 800 C CA . TRP A 1 103 ? -13.104 -9.090 -7.286 1.00 72.00 103 TRP A CA 1
ATOM 801 C C . TRP A 1 103 ? -13.008 -9.784 -5.919 1.00 72.00 103 TRP A C 1
ATOM 803 O O . TRP A 1 103 ? -12.734 -10.983 -5.859 1.00 72.00 103 TRP A O 1
ATOM 813 N N . ALA A 1 104 ? -13.278 -9.066 -4.827 1.00 72.62 104 ALA A N 1
ATOM 814 C CA . ALA A 1 104 ? -13.272 -9.594 -3.466 1.00 72.62 104 ALA A CA 1
ATOM 815 C C . ALA A 1 104 ? -14.293 -10.728 -3.297 1.00 72.62 104 ALA A C 1
ATOM 817 O O . ALA A 1 104 ? -13.978 -11.765 -2.713 1.00 72.62 104 ALA A O 1
ATOM 818 N N . GLU A 1 105 ? -15.490 -10.580 -3.863 1.00 79.69 105 GLU A N 1
ATOM 819 C CA . GLU A 1 105 ? -16.510 -11.628 -3.909 1.00 79.69 105 GLU A CA 1
ATOM 820 C C . GLU A 1 105 ? -16.050 -12.831 -4.744 1.00 79.69 105 GLU A C 1
ATOM 822 O O . GLU A 1 105 ? -16.256 -13.975 -4.331 1.00 79.69 105 GLU A O 1
ATOM 827 N N . ALA A 1 106 ? -15.362 -12.601 -5.867 1.00 72.56 106 ALA A N 1
ATOM 828 C CA . ALA A 1 106 ? -14.818 -13.671 -6.701 1.00 72.56 106 ALA A CA 1
ATOM 829 C C . ALA A 1 106 ? -13.707 -14.475 -5.999 1.00 72.56 106 ALA A C 1
ATOM 831 O O . ALA A 1 106 ? -13.609 -15.689 -6.199 1.00 72.56 106 ALA A O 1
ATOM 832 N N . ILE A 1 107 ? -12.888 -13.836 -5.155 1.00 68.88 107 ILE A N 1
ATOM 833 C CA . ILE A 1 107 ? -11.814 -14.513 -4.408 1.00 68.88 107 ILE A CA 1
ATOM 834 C C . ILE A 1 107 ? -12.246 -15.029 -3.027 1.00 68.88 107 ILE A C 1
ATOM 836 O O . ILE A 1 107 ? -11.548 -15.865 -2.451 1.00 68.88 107 ILE A O 1
ATOM 840 N N . ALA A 1 108 ? -13.399 -14.602 -2.501 1.00 76.56 108 ALA A N 1
ATOM 841 C CA . ALA A 1 108 ? -13.921 -15.024 -1.198 1.00 76.56 108 ALA A CA 1
ATOM 842 C C . ALA A 1 108 ? -14.011 -16.557 -0.994 1.00 76.56 108 ALA A C 1
ATOM 844 O O . ALA A 1 108 ? -13.744 -17.031 0.115 1.00 76.56 108 ALA A O 1
ATOM 845 N N . PRO A 1 109 ? -14.360 -17.380 -2.006 1.00 72.56 109 PRO A N 1
ATOM 846 C CA . PRO A 1 109 ? -14.339 -18.836 -1.860 1.00 72.56 109 PRO A CA 1
ATOM 847 C C . PRO A 1 109 ? -12.920 -19.381 -1.663 1.00 72.56 109 PRO A C 1
ATOM 849 O O . PRO A 1 109 ? -12.715 -20.322 -0.898 1.00 72.56 109 PRO A O 1
ATOM 852 N N . ILE A 1 110 ? -11.940 -18.771 -2.334 1.00 67.00 110 ILE A N 1
ATOM 853 C CA . ILE A 1 110 ? -10.532 -19.171 -2.287 1.00 67.00 110 ILE A CA 1
ATOM 854 C C . ILE A 1 110 ? -9.956 -18.837 -0.908 1.00 67.00 110 ILE A C 1
ATOM 856 O O . ILE A 1 110 ? -9.353 -19.696 -0.270 1.00 67.00 110 ILE A O 1
ATOM 860 N N . THR A 1 111 ? -10.201 -17.629 -0.395 1.00 61.75 111 THR A N 1
ATOM 861 C CA . THR A 1 111 ? -9.731 -17.227 0.940 1.00 61.75 111 THR A CA 1
ATOM 862 C C . THR A 1 111 ? -10.357 -18.071 2.050 1.00 61.75 111 THR A C 1
ATOM 864 O O . THR A 1 111 ? -9.634 -18.551 2.922 1.00 61.75 111 THR A O 1
ATOM 867 N N . LYS A 1 112 ? -11.665 -18.358 1.989 1.00 66.31 112 LYS A N 1
ATOM 868 C CA . LYS A 1 112 ? -12.328 -19.273 2.940 1.00 66.31 112 LYS A CA 1
ATOM 869 C C . LYS A 1 112 ? -11.736 -20.681 2.915 1.00 66.31 112 LYS A C 1
ATOM 871 O O . LYS A 1 112 ? -11.595 -21.297 3.970 1.00 66.31 112 LYS A O 1
ATOM 876 N N . PHE A 1 113 ? -11.386 -21.187 1.733 1.00 61.50 113 PHE A N 1
ATOM 877 C CA . PHE A 1 113 ? -10.742 -22.490 1.601 1.00 61.50 113 PHE A CA 1
ATOM 878 C C . PHE A 1 113 ? -9.388 -22.521 2.323 1.00 61.50 113 PHE A C 1
ATOM 880 O O . PHE A 1 113 ? -9.152 -23.428 3.117 1.00 61.50 113 PHE A O 1
ATOM 887 N N . PHE A 1 114 ? -8.532 -21.516 2.120 1.00 45.78 114 PHE A N 1
ATOM 888 C CA . PHE A 1 114 ? -7.221 -21.456 2.778 1.00 45.78 114 PHE A CA 1
ATOM 889 C C . PHE A 1 114 ? -7.317 -21.304 4.301 1.00 45.78 114 PHE A C 1
ATOM 891 O O . PHE A 1 114 ? -6.647 -22.046 5.018 1.00 45.78 114 PHE A O 1
ATOM 898 N N . VAL A 1 115 ? -8.198 -20.428 4.797 1.00 64.81 115 VAL A N 1
ATOM 899 C CA . VAL A 1 115 ? -8.421 -20.250 6.246 1.00 64.81 115 VAL A CA 1
ATOM 900 C C . VAL A 1 115 ? -8.919 -21.549 6.889 1.00 64.81 115 VAL A C 1
ATOM 902 O O . VAL A 1 115 ? -8.393 -21.980 7.913 1.00 64.81 115 VAL A O 1
ATOM 905 N N . SER A 1 116 ? -9.870 -22.239 6.248 1.00 67.56 116 SER A N 1
ATOM 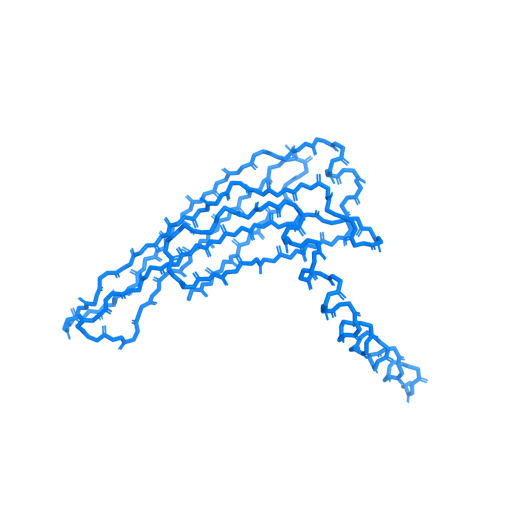906 C CA . SER A 1 116 ? -10.374 -23.529 6.733 1.00 67.56 116 SER A CA 1
ATOM 907 C C . SER A 1 116 ? -9.288 -24.613 6.774 1.00 67.56 116 SER A C 1
ATOM 909 O O . SER A 1 116 ? -9.264 -25.420 7.706 1.00 67.56 116 SER A O 1
ATOM 911 N N . GLN A 1 117 ? -8.378 -24.647 5.794 1.00 58.25 117 GLN A N 1
ATOM 912 C CA . GLN A 1 117 ? -7.254 -25.589 5.809 1.00 58.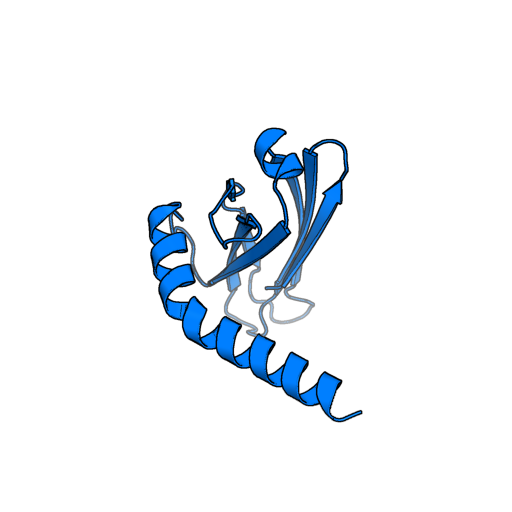25 117 GLN A CA 1
ATOM 913 C C . GLN A 1 117 ? -6.270 -25.290 6.951 1.00 58.25 117 GLN A C 1
ATOM 915 O O . GLN A 1 117 ? -5.823 -26.225 7.613 1.00 58.25 117 GLN A O 1
ATOM 920 N N . GLU A 1 118 ? -5.962 -24.020 7.232 1.00 61.66 118 GLU A N 1
ATOM 921 C CA . GLU A 1 118 ? -5.099 -23.649 8.364 1.00 61.66 118 GLU A CA 1
ATOM 922 C C . GLU A 1 118 ? -5.710 -24.027 9.722 1.00 61.66 118 GLU A C 1
ATOM 924 O O . GLU A 1 118 ? -5.009 -24.564 10.586 1.00 61.66 118 GLU A O 1
ATOM 929 N N . GLU A 1 119 ? -7.014 -23.814 9.917 1.00 69.81 119 GLU A N 1
ATOM 930 C CA . GLU A 1 119 ? -7.719 -24.222 11.141 1.00 69.81 119 GLU A CA 1
ATOM 931 C C . GLU A 1 119 ? -7.726 -25.747 11.321 1.00 69.81 119 GLU A C 1
ATOM 933 O O . GLU A 1 119 ? -7.470 -26.252 12.418 1.00 69.81 119 GLU A O 1
ATOM 938 N N . LEU A 1 120 ? -7.945 -26.501 10.238 1.00 57.97 120 LEU A N 1
ATOM 939 C CA . LEU A 1 120 ? -7.887 -27.966 10.252 1.00 57.97 120 LEU A CA 1
ATOM 940 C C . LEU A 1 120 ? -6.486 -28.505 10.562 1.00 57.97 120 LEU A C 1
ATOM 942 O O . LEU A 1 120 ? -6.369 -29.569 11.174 1.00 57.97 120 LEU A O 1
ATOM 946 N N . VAL A 1 121 ? -5.428 -27.804 10.148 1.00 66.25 121 VAL A N 1
ATOM 947 C CA . VAL A 1 121 ? -4.044 -28.153 10.497 1.00 66.25 121 VAL A CA 1
ATOM 948 C C . VAL A 1 121 ? -3.766 -27.866 11.973 1.00 66.25 121 VAL A C 1
ATOM 950 O O . VAL A 1 121 ? -3.167 -28.706 12.643 1.00 66.25 121 VAL A O 1
ATOM 953 N N . ARG A 1 122 ? -4.245 -26.737 12.511 1.00 63.12 122 ARG A N 1
ATOM 954 C CA . ARG A 1 122 ? -4.080 -26.391 13.934 1.00 63.12 122 ARG A CA 1
ATOM 955 C C . ARG A 1 122 ? -4.821 -27.331 14.884 1.00 63.12 122 ARG A C 1
ATOM 957 O O . ARG A 1 122 ? -4.314 -27.599 15.961 1.00 63.12 122 ARG A O 1
ATOM 964 N N . LEU A 1 123 ? -5.985 -27.851 14.496 1.00 60.28 123 LEU A N 1
ATOM 965 C CA . LEU A 1 123 ? -6.769 -28.788 15.318 1.00 60.28 123 LEU A CA 1
ATOM 966 C C . LEU A 1 123 ? -6.193 -30.216 15.367 1.00 60.28 123 LEU A C 1
ATOM 968 O O . LEU A 1 123 ? -6.677 -31.040 16.141 1.00 60.28 123 LEU A O 1
ATOM 972 N N . LYS A 1 124 ? -5.202 -30.533 14.525 1.00 61.78 124 LYS A N 1
ATOM 973 C CA . LYS A 1 124 ? -4.552 -31.854 14.454 1.00 61.78 124 LYS A CA 1
ATOM 974 C C . LYS A 1 124 ? -3.191 -31.918 15.167 1.00 61.78 124 LYS A C 1
ATOM 976 O O . LYS A 1 124 ? -2.547 -32.965 15.094 1.00 61.78 124 LYS A O 1
ATOM 981 N N . GLN A 1 125 ? -2.753 -30.833 15.810 1.00 50.38 125 GLN A N 1
ATOM 982 C CA . GLN A 1 125 ? -1.551 -30.762 16.655 1.00 50.38 125 GLN A CA 1
ATOM 983 C C . GLN A 1 125 ? -1.942 -30.752 18.132 1.00 50.38 125 GLN A C 1
ATOM 985 O O . GLN A 1 125 ? -1.173 -31.336 18.925 1.00 50.38 125 GLN A O 1
#

Radius of gyration: 17.26 Å; chains: 1; bounding box: 41×42×40 Å

Sequence (125 aa):
METRFTISANARIDATTKTWTSDHWEGFTGSVVVFLTDASGNILHATDTHAYGVNGIYIGDPSREDIWNETIPDDALKNLAGYAVWQTHTPNIIVTPDAFKEWAEAIAPITKFFVSQEELVRLKQ

pLDDT: mean 82.48, std 12.84, range [45.78, 97.5]

Organism: NCBI:txid1131935

Secondary structure (DSSP, 8-state):
-EEEEEEETTTEEEEEEEEE---SS--EEEEEEEEEE-TTS-EEEE---EEEEE---SSS--EEEEEEEEEPPHHHHHH--EEEEEEEESS-----HHHHHHHHHHHHHHHHHHHHHHHHHHTT-